Protein AF-A0A8S3DAI5-F1 (afdb_monomer_lite)

Secondary structure (DSSP, 8-state):
-HHHHHHHHHHHHHHHHHHHHHHHHHHHHHHT------HHHHHHHHHHHHHHHHHHHHHHHHHHHHHHHHHHHHHHHHHHHHHHHHHHHHHHHHT---HHHHHHHHHHHHHHHHHHHHGGG----PPP----S-------------

Sequence (146 aa):
MEHLKDHAGRQNDSQLNSLISEINVLSDRFHHVSVVEPYFLKSLDKRRVDAYHTIDQFYETQRRNFEQFIRETQDKQRKEIDHFRLKINDLIQEQNATQDYLYLLKDTIKLVEKDLNDLPYIQCNIRPLVIVENLATIKFNKISQD

Radius of gyration: 41.65 Å; chains: 1; bounding box: 85×23×120 Å

Structure (mmCIF, N/CA/C/O backbone):
data_AF-A0A8S3DAI5-F1
#
_entry.id   AF-A0A8S3DAI5-F1
#
loop_
_atom_site.group_PDB
_atom_site.id
_atom_site.type_symbol
_atom_site.label_atom_id
_atom_site.label_alt_id
_atom_site.label_comp_id
_atom_site.label_asym_id
_atom_site.label_entity_id
_atom_site.label_seq_id
_atom_site.pdbx_PDB_ins_code
_atom_site.Cartn_x
_atom_site.Cartn_y
_atom_site.Cartn_z
_atom_site.occupancy
_atom_site.B_iso_or_equiv
_atom_site.auth_seq_id
_atom_site.auth_comp_id
_atom_site.auth_asym_id
_atom_site.auth_atom_id
_atom_site.pdbx_PDB_model_num
ATOM 1 N N . MET A 1 1 ? 50.275 -13.325 -79.187 1.00 50.50 1 MET A N 1
ATOM 2 C CA . MET A 1 1 ? 49.098 -13.544 -78.313 1.00 50.50 1 MET A CA 1
ATOM 3 C C . MET A 1 1 ? 49.475 -13.829 -76.856 1.00 50.50 1 MET A C 1
ATOM 5 O O . MET A 1 1 ? 48.658 -13.531 -75.997 1.00 50.50 1 MET A O 1
ATOM 9 N N . GLU A 1 2 ? 50.678 -14.335 -76.546 1.00 51.88 2 GLU A N 1
ATOM 10 C CA . GLU A 1 2 ? 51.121 -14.580 -75.155 1.00 51.88 2 GLU A CA 1
ATOM 11 C C . GLU A 1 2 ? 51.248 -13.311 -74.298 1.00 51.88 2 GLU A C 1
ATOM 13 O O . GLU A 1 2 ? 50.755 -13.292 -73.177 1.00 51.88 2 GLU A O 1
ATOM 18 N N . HIS A 1 3 ? 51.764 -12.203 -74.840 1.00 50.47 3 HIS A N 1
ATOM 19 C CA . HIS A 1 3 ? 51.894 -10.952 -74.075 1.00 50.47 3 HIS A CA 1
ATOM 20 C C . HIS A 1 3 ? 50.554 -10.328 -73.639 1.00 50.47 3 HIS A C 1
ATOM 22 O O . HIS A 1 3 ? 50.485 -9.702 -72.588 1.00 50.47 3 HIS A O 1
ATOM 28 N N . LEU A 1 4 ? 49.470 -10.520 -74.403 1.00 49.16 4 LEU A N 1
ATOM 29 C CA . LEU A 1 4 ? 48.128 -10.046 -74.023 1.00 49.16 4 LEU A CA 1
ATOM 30 C C . LEU A 1 4 ? 47.510 -10.902 -72.909 1.00 49.16 4 LEU A C 1
ATOM 32 O O . LEU A 1 4 ? 46.786 -10.374 -72.071 1.00 49.16 4 LEU A O 1
ATOM 36 N N . LYS A 1 5 ? 47.828 -12.204 -72.873 1.00 53.34 5 LYS A N 1
ATOM 37 C CA . LYS A 1 5 ? 47.438 -13.107 -71.781 1.00 53.34 5 LYS A CA 1
ATOM 38 C C . LYS A 1 5 ? 48.168 -12.766 -70.483 1.00 53.34 5 LYS A C 1
ATOM 40 O O . LYS A 1 5 ? 47.527 -12.725 -69.441 1.00 53.34 5 LYS A O 1
ATOM 45 N N . ASP A 1 6 ? 49.458 -12.446 -70.565 1.00 56.62 6 ASP A N 1
ATOM 46 C CA . ASP A 1 6 ? 50.250 -11.990 -69.416 1.00 56.62 6 ASP A CA 1
ATOM 47 C C . ASP A 1 6 ? 49.783 -10.628 -68.886 1.00 56.62 6 ASP A C 1
ATOM 49 O O . ASP A 1 6 ? 49.718 -10.423 -67.676 1.00 56.62 6 ASP A O 1
ATOM 53 N N . HIS A 1 7 ? 49.414 -9.697 -69.772 1.00 58.78 7 HIS A N 1
ATOM 54 C CA . HIS A 1 7 ? 48.844 -8.412 -69.363 1.00 58.78 7 HIS A CA 1
ATOM 55 C C . HIS A 1 7 ? 47.460 -8.564 -68.719 1.00 58.78 7 HIS A C 1
ATOM 57 O O . HIS A 1 7 ? 47.217 -7.953 -67.681 1.00 58.78 7 HIS A O 1
ATOM 63 N N . ALA A 1 8 ? 46.586 -9.409 -69.276 1.00 56.94 8 ALA A N 1
ATOM 64 C CA . ALA A 1 8 ? 45.272 -9.691 -68.699 1.00 56.94 8 ALA A CA 1
ATOM 65 C C . ALA A 1 8 ? 45.369 -10.443 -67.357 1.00 56.94 8 ALA A C 1
ATOM 67 O O . ALA A 1 8 ? 44.628 -10.130 -66.429 1.00 56.94 8 ALA A O 1
ATOM 68 N N . GLY A 1 9 ? 46.311 -11.384 -67.224 1.00 65.38 9 GLY A N 1
ATOM 69 C CA . GLY A 1 9 ? 46.588 -12.090 -65.968 1.00 65.38 9 GLY A CA 1
ATOM 70 C C . GLY A 1 9 ? 47.077 -11.144 -64.872 1.00 65.38 9 GLY A C 1
ATOM 71 O O . GLY A 1 9 ? 46.486 -11.089 -63.801 1.00 65.38 9 GLY A O 1
ATOM 72 N N . ARG A 1 10 ? 48.064 -10.291 -65.179 1.00 63.75 10 ARG A N 1
ATOM 73 C CA . ARG A 1 10 ? 48.582 -9.283 -64.235 1.00 63.75 10 ARG A CA 1
ATOM 74 C C . ARG A 1 10 ? 47.544 -8.230 -63.842 1.00 63.75 10 ARG A C 1
ATOM 76 O O . ARG A 1 10 ? 47.596 -7.711 -62.730 1.00 63.75 10 ARG A O 1
ATOM 83 N N . GLN A 1 11 ? 46.624 -7.895 -64.746 1.00 64.00 11 GLN A N 1
ATOM 84 C CA . GLN A 1 11 ? 45.528 -6.968 -64.467 1.00 64.00 11 GLN A CA 1
ATOM 85 C C . GLN A 1 11 ? 44.451 -7.606 -63.577 1.00 64.00 11 GLN A C 1
ATOM 87 O O . GLN A 1 11 ? 43.932 -6.946 -62.683 1.00 64.00 11 GLN A O 1
ATOM 92 N N . ASN A 1 12 ? 44.159 -8.894 -63.763 1.00 66.25 12 ASN A N 1
ATOM 93 C CA . ASN A 1 12 ? 43.270 -9.630 -62.866 1.00 66.25 12 ASN A CA 1
ATOM 94 C C . ASN A 1 12 ? 43.891 -9.798 -61.472 1.00 66.25 12 ASN A C 1
ATOM 96 O O . ASN A 1 12 ? 43.209 -9.590 -60.471 1.00 66.25 12 ASN A O 1
ATOM 100 N N . ASP A 1 13 ? 45.188 -10.102 -61.398 1.00 74.69 13 ASP A N 1
ATOM 101 C CA . ASP A 1 13 ? 45.910 -10.248 -60.131 1.00 74.69 13 ASP A CA 1
ATOM 102 C C . ASP A 1 13 ? 45.961 -8.926 -59.350 1.00 74.69 13 ASP A C 1
ATOM 104 O O . ASP A 1 13 ? 45.797 -8.909 -58.129 1.00 74.69 13 ASP A O 1
ATOM 108 N N . SER A 1 14 ? 46.140 -7.791 -60.034 1.00 77.19 14 SER A N 1
ATOM 109 C CA . SER A 1 14 ? 46.122 -6.477 -59.380 1.00 77.19 14 SER A CA 1
ATOM 110 C C . SER A 1 14 ? 44.729 -6.096 -58.866 1.00 77.19 14 SER A C 1
ATOM 112 O O . SER A 1 14 ? 44.620 -5.545 -57.770 1.00 77.19 14 SER A O 1
ATOM 114 N N . GLN A 1 15 ? 43.663 -6.450 -59.590 1.00 80.50 15 GLN A N 1
ATOM 115 C CA . GLN A 1 15 ? 42.282 -6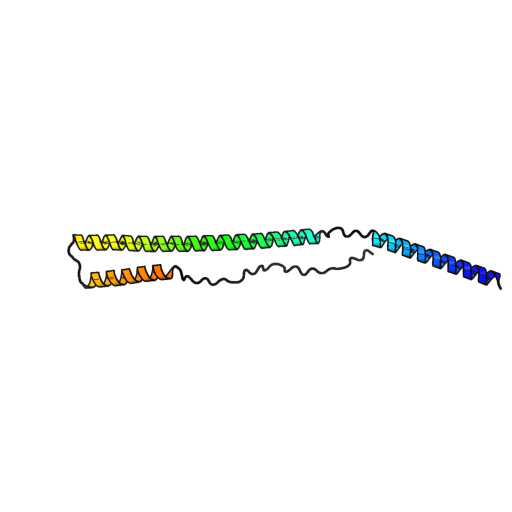.266 -59.129 1.00 80.50 15 GLN A CA 1
ATOM 116 C C . GLN A 1 15 ? 41.950 -7.150 -57.920 1.00 80.50 15 GLN A C 1
ATOM 118 O O . GLN A 1 15 ? 41.373 -6.665 -56.948 1.00 80.50 15 GLN A O 1
ATOM 123 N N . LEU A 1 16 ? 42.363 -8.420 -57.938 1.00 80.50 16 LEU A N 1
ATOM 124 C CA . LEU A 1 16 ? 42.208 -9.344 -56.810 1.00 80.50 16 LEU A CA 1
ATOM 125 C C . LEU A 1 16 ? 42.927 -8.838 -55.555 1.00 80.50 16 LEU A C 1
ATOM 127 O O . LEU A 1 16 ? 42.345 -8.833 -54.471 1.00 80.50 16 LEU A O 1
ATOM 131 N N . ASN A 1 17 ? 44.156 -8.344 -55.702 1.00 82.81 17 ASN A N 1
ATOM 132 C CA . ASN A 1 17 ? 44.914 -7.775 -54.589 1.00 82.81 17 ASN A CA 1
ATOM 133 C C . ASN A 1 17 ? 44.262 -6.503 -54.021 1.00 82.81 17 ASN A C 1
ATOM 135 O O . ASN A 1 17 ? 44.255 -6.318 -52.804 1.00 82.81 17 ASN A O 1
ATOM 139 N N . SER A 1 18 ? 43.664 -5.660 -54.873 1.00 85.75 18 SER A N 1
ATOM 140 C CA . SER A 1 18 ? 42.887 -4.493 -54.426 1.00 85.75 18 SER A CA 1
ATOM 141 C C . SER A 1 18 ? 41.679 -4.912 -53.587 1.00 85.75 18 SER A C 1
ATOM 143 O O . SER A 1 18 ? 41.482 -4.393 -52.492 1.00 85.75 18 SER A O 1
ATOM 145 N N . LEU A 1 19 ? 40.919 -5.911 -54.047 1.00 86.88 19 LEU A N 1
ATOM 146 C CA . LEU A 1 19 ? 39.751 -6.423 -53.324 1.00 86.88 19 LEU A CA 1
ATOM 147 C C . LEU A 1 19 ? 40.129 -7.056 -51.978 1.00 86.88 19 LEU A C 1
ATOM 149 O O . LEU A 1 19 ? 39.443 -6.841 -50.982 1.00 86.88 19 LEU A O 1
ATOM 153 N N . ILE A 1 20 ? 41.238 -7.797 -51.917 1.00 87.94 20 ILE A N 1
ATOM 154 C CA . ILE A 1 20 ? 41.762 -8.344 -50.656 1.00 87.94 20 ILE A CA 1
ATOM 155 C C . ILE A 1 20 ? 42.140 -7.208 -49.703 1.00 87.94 20 ILE A C 1
ATOM 157 O O . ILE A 1 20 ? 41.826 -7.269 -48.515 1.00 87.94 20 ILE A O 1
ATOM 161 N N . SER A 1 21 ? 42.770 -6.148 -50.215 1.00 87.94 21 SER A N 1
ATOM 162 C CA . SER A 1 21 ? 43.099 -4.980 -49.402 1.00 87.94 21 SER A CA 1
ATOM 163 C C . SER A 1 21 ? 41.846 -4.281 -48.868 1.00 87.94 21 SER A C 1
ATOM 165 O O . SER A 1 21 ? 41.829 -3.893 -47.702 1.00 87.94 21 SER A O 1
ATOM 167 N N . GLU A 1 22 ? 40.794 -4.140 -49.675 1.00 91.50 22 GLU A N 1
ATOM 168 C CA . GLU A 1 22 ? 39.509 -3.574 -49.244 1.00 91.50 22 GLU A CA 1
ATOM 169 C C . GLU A 1 22 ? 38.837 -4.437 -48.168 1.00 91.50 22 GLU A C 1
ATOM 171 O O . GLU A 1 22 ? 38.371 -3.912 -47.155 1.00 91.50 22 GLU A O 1
ATOM 176 N N . ILE A 1 23 ? 38.844 -5.764 -48.335 1.00 89.38 23 ILE A N 1
ATOM 177 C CA . ILE A 1 23 ? 38.322 -6.712 -47.340 1.00 89.38 23 ILE A CA 1
ATOM 178 C C . ILE A 1 23 ? 39.103 -6.609 -46.029 1.00 89.38 23 ILE A C 1
ATOM 180 O O . ILE A 1 23 ? 38.488 -6.580 -44.964 1.00 89.38 23 ILE A O 1
ATOM 184 N N . ASN A 1 24 ? 40.431 -6.508 -46.085 1.00 87.88 24 ASN A N 1
ATOM 185 C CA . ASN A 1 24 ? 41.262 -6.370 -44.890 1.00 87.88 24 ASN A CA 1
ATOM 186 C C . ASN A 1 24 ? 40.966 -5.060 -44.154 1.00 87.88 24 ASN A C 1
ATOM 188 O O . ASN A 1 24 ? 40.771 -5.079 -42.944 1.00 87.88 24 ASN A O 1
ATOM 192 N N . VAL A 1 25 ? 40.803 -3.947 -44.877 1.00 90.25 25 VAL A N 1
ATOM 193 C CA . VAL A 1 25 ? 40.397 -2.662 -44.280 1.00 90.25 25 VAL A CA 1
ATOM 194 C C . VAL A 1 25 ? 39.010 -2.755 -43.636 1.00 90.25 25 VAL A C 1
ATOM 196 O O . VAL A 1 25 ? 38.793 -2.214 -42.552 1.00 90.25 25 VAL A O 1
ATOM 199 N N . LEU A 1 26 ? 38.052 -3.438 -44.269 1.00 86.88 26 LEU A N 1
ATOM 200 C CA . LEU A 1 26 ? 36.723 -3.656 -43.688 1.00 86.88 26 LEU A CA 1
ATOM 201 C C . LEU A 1 26 ? 36.774 -4.568 -42.458 1.00 86.88 26 LEU A C 1
ATOM 203 O O . LEU A 1 26 ? 36.082 -4.292 -41.477 1.00 86.88 26 LEU A O 1
ATOM 207 N N . SER A 1 27 ? 37.599 -5.614 -42.493 1.00 82.75 27 SER A N 1
ATOM 208 C CA . SER A 1 27 ? 37.833 -6.518 -41.368 1.00 82.75 27 SER A CA 1
ATOM 209 C C . SER A 1 27 ? 38.438 -5.760 -40.194 1.00 82.75 27 SER A C 1
ATOM 211 O O . SER A 1 27 ? 37.889 -5.809 -39.094 1.00 82.75 27 SER A O 1
ATOM 213 N N . ASP A 1 28 ? 39.484 -4.971 -40.433 1.00 83.81 28 ASP A N 1
ATOM 214 C CA . ASP A 1 28 ? 40.102 -4.132 -39.413 1.00 83.81 28 ASP A CA 1
ATOM 215 C C . ASP A 1 28 ? 39.075 -3.154 -38.843 1.00 83.81 28 ASP A C 1
ATOM 217 O O . ASP A 1 28 ? 38.883 -3.103 -37.631 1.00 83.81 28 ASP A O 1
ATOM 221 N N . ARG A 1 29 ? 38.311 -2.447 -39.684 1.00 81.31 29 ARG A N 1
ATOM 222 C CA . ARG A 1 29 ? 37.236 -1.559 -39.212 1.00 81.31 29 ARG A CA 1
ATOM 223 C C . ARG A 1 29 ? 36.206 -2.292 -38.358 1.00 81.31 29 ARG A C 1
ATOM 225 O O . ARG A 1 29 ? 35.812 -1.748 -37.334 1.00 81.31 29 ARG A O 1
ATOM 232 N N . PHE A 1 30 ? 35.799 -3.502 -38.743 1.00 79.19 30 PHE A N 1
ATOM 233 C CA . PHE A 1 30 ? 34.874 -4.337 -37.973 1.00 79.19 30 PHE A CA 1
ATOM 234 C C . PHE A 1 30 ? 35.447 -4.712 -36.602 1.00 79.19 30 PHE A C 1
ATOM 236 O O . PHE A 1 30 ? 34.742 -4.614 -35.602 1.00 79.19 30 PHE A O 1
ATOM 243 N N . HIS A 1 31 ? 36.735 -5.058 -36.535 1.00 75.38 31 HIS A N 1
ATOM 244 C CA . HIS A 1 31 ? 37.421 -5.394 -35.282 1.00 75.38 31 HIS A CA 1
ATOM 245 C C . HIS A 1 31 ? 37.571 -4.176 -34.356 1.00 75.38 31 HIS A C 1
ATOM 247 O O . HIS A 1 31 ? 37.646 -4.330 -33.139 1.00 75.38 31 HIS A O 1
ATOM 253 N N . HIS A 1 32 ? 37.558 -2.965 -34.921 1.00 70.81 32 HIS A N 1
ATOM 254 C CA . HIS A 1 32 ? 37.580 -1.701 -34.184 1.00 70.81 32 HIS A CA 1
ATOM 255 C C . HIS A 1 32 ? 36.182 -1.105 -33.937 1.00 70.81 32 HIS A C 1
ATOM 257 O O . HIS A 1 32 ? 36.089 -0.032 -33.332 1.00 70.81 32 HIS A O 1
ATOM 263 N N . VAL A 1 33 ? 35.087 -1.770 -34.348 1.00 71.62 33 VAL A N 1
ATOM 264 C CA . VAL A 1 33 ? 33.733 -1.403 -33.897 1.00 71.62 33 VAL A CA 1
ATOM 265 C C . VAL A 1 33 ? 33.653 -1.729 -32.410 1.00 71.62 33 VAL A C 1
ATOM 267 O O . VAL A 1 33 ? 33.331 -2.839 -31.995 1.00 71.62 33 VAL A O 1
ATOM 270 N N . SER A 1 34 ? 34.011 -0.746 -31.591 1.00 57.09 34 SER A N 1
ATOM 271 C CA . SER A 1 34 ? 33.941 -0.858 -30.145 1.00 57.09 34 SER A CA 1
ATOM 272 C C . SER A 1 34 ? 32.495 -1.107 -29.720 1.00 57.09 34 SER A C 1
ATOM 274 O O . SER A 1 34 ? 31.584 -0.367 -30.097 1.00 57.09 34 SER A O 1
ATOM 276 N N . VAL A 1 35 ? 32.294 -2.125 -28.880 1.00 62.97 35 VAL A N 1
ATOM 277 C CA . VAL A 1 35 ? 31.057 -2.335 -28.117 1.00 62.97 35 VAL A CA 1
ATOM 278 C C . VAL A 1 35 ? 31.025 -1.315 -26.973 1.00 62.97 35 VAL A C 1
ATOM 280 O O . VAL A 1 35 ? 31.033 -1.667 -25.796 1.00 62.97 35 VAL A O 1
ATOM 283 N N . VAL A 1 36 ? 31.070 -0.020 -27.301 1.00 66.56 36 VAL A N 1
ATOM 284 C CA . VAL A 1 36 ? 30.798 1.023 -26.311 1.00 66.56 36 VAL A CA 1
ATOM 285 C C . VAL A 1 36 ? 29.369 0.803 -25.854 1.00 66.56 36 VAL A C 1
ATOM 287 O O . VAL A 1 36 ? 28.467 0.730 -26.690 1.00 66.56 36 VAL A O 1
ATOM 290 N N . GLU A 1 37 ? 29.171 0.681 -24.540 1.00 68.12 37 GLU A N 1
ATOM 291 C CA . GLU A 1 37 ? 27.847 0.527 -23.951 1.00 68.12 37 GLU A CA 1
ATOM 292 C C . GLU A 1 37 ? 26.914 1.606 -24.524 1.00 68.12 37 GLU A C 1
ATOM 294 O O . GLU A 1 37 ? 27.147 2.805 -24.310 1.00 68.12 37 GLU A O 1
ATOM 299 N N . PRO A 1 38 ? 25.878 1.217 -25.286 1.00 73.56 38 PRO A N 1
ATOM 300 C CA . PRO A 1 38 ? 25.011 2.195 -25.907 1.00 73.56 38 PRO A CA 1
ATOM 301 C C . PRO A 1 38 ? 24.347 3.082 -24.856 1.00 73.56 38 PRO A C 1
ATOM 303 O O . PRO A 1 38 ? 23.835 2.600 -23.847 1.00 73.56 38 PRO A O 1
ATOM 306 N N . TYR A 1 39 ? 24.267 4.386 -25.121 1.00 75.38 39 TYR A N 1
ATOM 307 C CA . TYR A 1 39 ? 23.646 5.356 -24.209 1.00 75.38 39 TYR A CA 1
ATOM 308 C C . TYR A 1 39 ? 22.199 4.991 -23.809 1.00 75.38 39 TYR A C 1
ATOM 310 O O . TYR A 1 39 ? 21.732 5.345 -22.721 1.00 75.38 39 TYR A O 1
ATOM 318 N N . PHE A 1 40 ? 21.487 4.232 -24.654 1.00 78.81 40 PHE A N 1
ATOM 319 C CA . PHE A 1 40 ? 20.143 3.754 -24.331 1.00 78.81 40 PHE A CA 1
ATOM 320 C C . PHE A 1 40 ? 20.126 2.784 -23.136 1.00 78.81 40 PHE A C 1
ATOM 322 O O . PHE A 1 40 ? 19.127 2.765 -22.424 1.00 78.81 40 PHE A O 1
ATOM 329 N N . LEU A 1 41 ? 21.202 2.028 -22.871 1.00 82.06 41 LEU A N 1
ATOM 330 C CA . LEU A 1 41 ? 21.280 1.125 -21.715 1.00 82.06 41 LEU A CA 1
ATOM 331 C C . LEU A 1 41 ? 21.309 1.902 -20.399 1.00 82.06 41 LEU A C 1
ATOM 333 O O . LEU A 1 41 ? 20.564 1.565 -19.486 1.00 82.06 41 LEU A O 1
ATOM 337 N N . LYS A 1 42 ? 22.046 3.017 -20.337 1.00 83.25 42 LYS A N 1
ATOM 338 C CA . LYS A 1 42 ? 22.021 3.931 -19.178 1.00 83.25 42 LYS A CA 1
ATOM 339 C C . LYS A 1 42 ? 20.637 4.535 -18.956 1.00 83.25 42 LYS A C 1
ATOM 341 O O . LYS A 1 42 ? 20.169 4.654 -17.828 1.00 83.25 42 LYS A O 1
ATOM 346 N N . SER A 1 43 ? 19.963 4.902 -20.045 1.00 80.81 43 SER A N 1
ATOM 347 C CA . SER A 1 43 ? 18.593 5.425 -19.983 1.00 80.81 43 SER A CA 1
ATOM 348 C C . SER A 1 43 ? 17.592 4.360 -19.517 1.00 80.81 43 SER A C 1
ATOM 350 O O . SER A 1 43 ? 16.673 4.667 -18.759 1.00 80.81 43 SER A O 1
ATOM 352 N N . LEU A 1 44 ? 17.773 3.109 -19.949 1.00 83.38 44 LEU A N 1
ATOM 353 C CA . LEU A 1 44 ? 16.960 1.970 -19.531 1.00 83.38 44 LEU A CA 1
ATOM 354 C C . LEU A 1 44 ? 17.187 1.639 -18.052 1.00 83.38 44 LEU A C 1
ATOM 356 O O . LEU A 1 44 ? 16.222 1.420 -17.324 1.00 83.38 44 LEU A O 1
ATOM 360 N N . ASP A 1 45 ? 18.441 1.661 -17.605 1.00 85.25 45 ASP A N 1
ATOM 361 C CA . ASP A 1 45 ? 18.802 1.421 -16.212 1.00 85.25 45 ASP A CA 1
ATOM 362 C C . ASP A 1 45 ? 18.212 2.480 -15.279 1.00 85.25 45 ASP A C 1
ATOM 364 O O . ASP A 1 45 ? 17.574 2.148 -14.281 1.00 85.25 45 ASP A O 1
ATOM 368 N N . LYS A 1 46 ? 18.306 3.758 -15.663 1.00 86.19 46 LYS A N 1
ATOM 369 C CA . LYS A 1 46 ? 17.654 4.842 -14.926 1.00 86.19 46 LYS A CA 1
ATOM 370 C C . LYS A 1 46 ? 16.147 4.609 -14.795 1.00 86.19 46 LYS A C 1
ATOM 372 O O . LYS A 1 46 ? 15.616 4.667 -13.693 1.00 86.19 46 LYS A O 1
ATOM 377 N N . ARG A 1 47 ? 15.462 4.271 -15.895 1.00 83.56 47 ARG A N 1
ATOM 378 C CA . ARG A 1 47 ? 14.017 3.972 -15.866 1.00 83.56 47 ARG A CA 1
ATOM 379 C C . ARG A 1 47 ? 13.680 2.785 -14.967 1.00 83.56 47 ARG A C 1
ATOM 381 O O . ARG A 1 47 ? 12.660 2.816 -14.289 1.00 83.56 47 ARG A O 1
ATOM 388 N N . ARG A 1 48 ? 14.524 1.749 -14.956 1.00 86.06 48 ARG A N 1
ATOM 389 C CA . ARG A 1 48 ? 14.383 0.602 -14.050 1.00 86.06 48 ARG A CA 1
ATOM 390 C C . ARG A 1 48 ? 14.446 1.057 -12.591 1.00 86.06 48 ARG A C 1
ATOM 392 O O . ARG A 1 48 ? 13.566 0.700 -11.815 1.00 86.06 48 ARG A O 1
ATOM 399 N N . VAL A 1 49 ? 15.459 1.846 -12.233 1.00 91.12 49 VAL A N 1
ATOM 400 C CA . VAL A 1 49 ? 15.631 2.378 -10.871 1.00 91.12 49 VAL A CA 1
ATOM 401 C C . VAL A 1 49 ? 14.448 3.265 -10.469 1.00 91.12 49 VAL A C 1
ATOM 403 O O . VAL A 1 49 ? 13.876 3.060 -9.401 1.00 91.12 49 VAL A O 1
ATOM 406 N N . ASP A 1 50 ? 14.029 4.186 -11.338 1.00 85.81 50 ASP A N 1
ATOM 407 C CA . ASP A 1 50 ? 12.904 5.097 -11.086 1.00 85.81 50 ASP A CA 1
ATOM 408 C C . ASP A 1 50 ? 11.579 4.333 -10.870 1.00 85.81 50 ASP A C 1
ATOM 410 O O . ASP A 1 50 ? 10.771 4.686 -10.003 1.00 85.81 50 ASP A O 1
ATOM 414 N N . ALA A 1 51 ? 11.360 3.249 -11.622 1.00 84.19 51 ALA A N 1
ATOM 415 C CA . ALA A 1 51 ? 10.185 2.396 -11.467 1.00 84.19 51 ALA A CA 1
ATOM 416 C C . ALA A 1 51 ? 10.180 1.664 -10.117 1.00 84.19 51 ALA A C 1
ATOM 418 O O . ALA A 1 51 ? 9.163 1.684 -9.422 1.00 84.19 51 ALA A O 1
ATOM 419 N N . TYR A 1 52 ? 11.310 1.069 -9.714 1.00 88.00 52 TYR A N 1
ATOM 420 C CA . TYR A 1 52 ? 11.427 0.444 -8.391 1.00 88.00 52 TYR A CA 1
ATOM 421 C C . TYR A 1 52 ? 11.196 1.454 -7.271 1.00 88.00 52 TYR A C 1
ATOM 423 O O . TYR A 1 52 ? 10.419 1.185 -6.360 1.00 88.00 52 TYR A O 1
ATOM 431 N N . HIS A 1 53 ? 11.771 2.650 -7.390 1.00 89.44 53 HIS A N 1
ATOM 432 C CA . HIS A 1 53 ? 11.565 3.701 -6.403 1.00 89.44 53 HIS A CA 1
ATOM 433 C C . HIS A 1 53 ? 10.087 4.086 -6.257 1.00 89.44 53 HIS A C 1
ATOM 435 O O . HIS A 1 53 ? 9.591 4.257 -5.146 1.00 89.44 53 HIS A O 1
ATOM 441 N N . THR A 1 54 ? 9.364 4.179 -7.374 1.00 86.56 54 THR A N 1
ATOM 442 C CA . THR A 1 54 ? 7.925 4.480 -7.376 1.00 86.56 54 THR A CA 1
ATOM 443 C C . THR A 1 54 ? 7.114 3.369 -6.701 1.00 86.56 54 THR A C 1
ATOM 445 O O . THR A 1 54 ? 6.186 3.655 -5.942 1.00 86.56 54 THR A O 1
ATOM 448 N N . ILE A 1 55 ? 7.468 2.104 -6.946 1.00 87.19 55 ILE A N 1
ATOM 449 C CA . ILE A 1 55 ? 6.833 0.943 -6.303 1.00 87.19 55 ILE A CA 1
ATOM 450 C C . ILE A 1 55 ? 7.060 0.982 -4.788 1.00 87.19 55 ILE A C 1
ATOM 452 O O . ILE A 1 55 ? 6.102 0.829 -4.028 1.00 87.19 55 ILE A O 1
ATOM 456 N N . ASP A 1 56 ? 8.293 1.244 -4.353 1.00 90.75 56 ASP A N 1
ATOM 457 C CA . ASP A 1 56 ? 8.648 1.318 -2.934 1.00 90.75 56 ASP A CA 1
ATOM 458 C C . ASP A 1 56 ? 7.911 2.462 -2.229 1.00 90.75 56 ASP A C 1
ATOM 460 O O . ASP A 1 56 ? 7.336 2.274 -1.156 1.00 90.75 56 ASP A O 1
ATOM 464 N N . GLN A 1 57 ? 7.860 3.645 -2.851 1.00 89.25 57 GLN A N 1
ATOM 465 C CA . GLN A 1 57 ? 7.102 4.782 -2.328 1.00 89.25 57 GLN A CA 1
ATOM 466 C C . GLN A 1 57 ? 5.616 4.450 -2.178 1.00 89.25 57 GLN A C 1
ATOM 468 O O . GLN A 1 57 ? 5.030 4.716 -1.129 1.00 89.25 57 GLN A O 1
ATOM 473 N N . PHE A 1 58 ? 5.009 3.847 -3.204 1.00 87.38 58 PHE A N 1
ATOM 474 C CA . PHE A 1 58 ? 3.608 3.444 -3.153 1.00 87.38 58 PHE A CA 1
ATOM 475 C C . PHE A 1 58 ? 3.356 2.460 -2.007 1.00 87.38 58 PHE A C 1
ATOM 477 O O . PHE A 1 58 ? 2.423 2.659 -1.227 1.00 87.38 58 PHE A O 1
ATOM 484 N N . TYR A 1 59 ? 4.199 1.433 -1.876 1.00 87.88 59 TYR A N 1
ATOM 485 C CA . TYR A 1 59 ? 4.103 0.449 -0.801 1.00 87.88 59 TYR A CA 1
ATOM 486 C C . TYR A 1 59 ? 4.165 1.109 0.582 1.00 87.88 59 TYR A C 1
ATOM 488 O O . TYR A 1 59 ? 3.268 0.907 1.405 1.00 87.88 59 TYR A O 1
ATOM 496 N N . GLU A 1 60 ? 5.173 1.949 0.823 1.00 93.62 60 GLU A N 1
ATOM 497 C CA . GLU A 1 60 ? 5.349 2.630 2.106 1.00 93.62 60 GLU A CA 1
ATOM 498 C C . GLU A 1 60 ? 4.181 3.570 2.428 1.00 93.62 60 GLU A C 1
ATOM 500 O O . GLU A 1 60 ? 3.723 3.627 3.572 1.00 93.62 60 GLU A O 1
ATOM 505 N N . THR A 1 61 ? 3.636 4.267 1.429 1.00 89.50 61 THR A N 1
ATOM 506 C CA . THR A 1 61 ? 2.431 5.084 1.607 1.00 89.50 61 THR A CA 1
ATOM 507 C C . THR A 1 61 ? 1.231 4.233 2.017 1.00 89.50 61 THR A C 1
ATOM 509 O O . THR A 1 61 ? 0.568 4.564 3.000 1.00 89.50 61 THR A O 1
ATOM 512 N N . GLN A 1 62 ? 0.951 3.126 1.320 1.00 87.06 62 GLN A N 1
ATOM 513 C CA . GLN A 1 62 ? -0.193 2.274 1.665 1.00 87.06 62 GLN A CA 1
ATOM 514 C C . GLN A 1 62 ? -0.039 1.636 3.045 1.00 87.06 62 GLN A C 1
ATOM 516 O O . GLN A 1 62 ? -1.001 1.581 3.811 1.00 87.06 62 GLN A O 1
ATOM 521 N N . ARG A 1 63 ? 1.179 1.222 3.401 1.00 90.56 63 ARG A N 1
ATOM 522 C CA . ARG A 1 63 ? 1.484 0.704 4.732 1.00 90.56 63 ARG A CA 1
ATOM 523 C C . ARG A 1 63 ? 1.178 1.735 5.820 1.00 90.56 63 ARG A C 1
ATOM 525 O O . ARG A 1 63 ? 0.478 1.415 6.777 1.00 90.56 63 ARG A O 1
ATOM 532 N N . ARG A 1 64 ? 1.651 2.977 5.670 1.00 93.31 64 ARG A N 1
ATOM 533 C CA . ARG A 1 64 ? 1.381 4.051 6.645 1.00 93.31 64 ARG A CA 1
ATOM 534 C C . ARG A 1 64 ? -0.106 4.365 6.758 1.00 93.31 64 ARG A C 1
ATOM 536 O O . ARG A 1 64 ? -0.590 4.544 7.873 1.00 93.31 64 ARG A O 1
ATOM 543 N N . ASN A 1 65 ? -0.821 4.393 5.633 1.00 89.00 65 ASN A N 1
ATOM 544 C CA . ASN A 1 65 ? -2.269 4.605 5.616 1.00 89.00 65 ASN A CA 1
ATOM 545 C C . ASN A 1 65 ? -2.999 3.501 6.391 1.00 89.00 65 ASN A C 1
ATOM 547 O O . ASN A 1 65 ? -3.886 3.792 7.189 1.00 89.00 65 ASN A O 1
ATOM 551 N N . PHE A 1 66 ? -2.600 2.240 6.203 1.00 86.19 66 PHE A N 1
ATOM 552 C CA . PHE A 1 66 ? -3.162 1.119 6.951 1.00 86.19 66 PHE A CA 1
ATOM 553 C C . PHE A 1 66 ? -2.856 1.216 8.451 1.00 86.19 66 PHE A C 1
ATOM 555 O O . PHE A 1 66 ? -3.754 1.093 9.279 1.00 86.19 66 PHE A O 1
ATOM 562 N N . GLU A 1 67 ? -1.607 1.506 8.820 1.00 89.94 67 GLU A N 1
ATOM 563 C CA . GLU A 1 67 ? -1.230 1.700 10.223 1.00 89.94 67 GLU A CA 1
ATOM 564 C C . GLU A 1 67 ? -2.008 2.857 10.873 1.00 89.94 67 GLU A C 1
ATOM 566 O O . GLU A 1 67 ? -2.393 2.769 12.039 1.00 89.94 67 GLU A O 1
ATOM 571 N N . GLN A 1 68 ? -2.261 3.940 10.132 1.00 91.19 68 GLN A N 1
ATOM 572 C CA . GLN A 1 68 ? -3.094 5.050 10.591 1.00 91.19 68 GLN A CA 1
ATOM 573 C C . GLN A 1 68 ? -4.551 4.623 10.786 1.00 91.19 68 GLN A C 1
ATOM 575 O O . GLN A 1 68 ? -5.107 4.889 11.848 1.00 91.19 68 GLN A O 1
ATOM 580 N N . PHE A 1 69 ? -5.138 3.913 9.822 1.00 87.62 69 PHE A N 1
ATOM 581 C CA . PHE A 1 69 ? -6.498 3.385 9.926 1.00 87.62 69 PHE A CA 1
ATOM 582 C C . PHE A 1 69 ? -6.687 2.513 11.178 1.00 87.62 69 PHE A C 1
ATOM 584 O O . PHE A 1 69 ? -7.663 2.674 11.915 1.00 87.62 69 PHE A O 1
ATOM 591 N N . ILE A 1 70 ? -5.733 1.616 11.459 1.00 85.62 70 ILE A N 1
ATOM 592 C CA . ILE A 1 70 ? -5.766 0.772 12.661 1.00 85.62 70 ILE A CA 1
ATOM 593 C C . ILE A 1 70 ? -5.729 1.629 13.927 1.00 85.62 70 ILE A C 1
ATOM 595 O O . ILE A 1 70 ? -6.552 1.421 14.818 1.00 85.62 70 ILE A O 1
ATOM 599 N N . ARG A 1 71 ? -4.818 2.610 14.002 1.00 88.56 71 ARG A N 1
ATOM 600 C CA . ARG A 1 71 ? -4.712 3.515 15.159 1.00 88.56 71 ARG A CA 1
ATOM 601 C C . ARG A 1 71 ? -6.002 4.297 15.397 1.00 88.56 71 ARG A C 1
ATOM 603 O O . ARG A 1 71 ? -6.498 4.317 16.517 1.00 88.56 71 ARG A O 1
ATOM 610 N N . GLU A 1 72 ? -6.572 4.888 14.351 1.00 88.94 72 GLU A N 1
ATOM 611 C CA . GLU A 1 72 ? -7.830 5.641 14.442 1.00 88.94 72 GLU A CA 1
ATOM 612 C C . GLU A 1 72 ? -8.987 4.756 14.916 1.00 88.94 72 GLU A C 1
ATOM 614 O O . GLU A 1 72 ? -9.796 5.170 15.751 1.00 88.94 72 GLU A O 1
ATOM 619 N N . THR A 1 73 ? -9.037 3.513 14.435 1.00 84.56 73 THR A N 1
ATOM 620 C CA . THR A 1 73 ? -10.070 2.562 14.846 1.00 84.56 73 THR A CA 1
ATOM 621 C C . THR A 1 73 ? -9.895 2.140 16.305 1.00 84.56 73 THR A C 1
ATOM 623 O O . THR A 1 73 ? -10.865 2.149 17.062 1.00 84.56 73 THR A O 1
ATOM 626 N N . GLN A 1 74 ? -8.667 1.846 16.742 1.00 85.69 74 GLN A N 1
ATOM 627 C CA . GLN A 1 74 ? -8.363 1.541 18.145 1.00 85.69 74 GLN A CA 1
ATOM 628 C C . GLN A 1 74 ? -8.715 2.707 19.076 1.00 85.69 74 GLN A C 1
ATOM 630 O O . GLN A 1 74 ? -9.327 2.493 20.124 1.00 85.69 74 GLN A O 1
ATOM 635 N N . ASP A 1 75 ? -8.388 3.941 18.688 1.00 89.81 75 ASP A N 1
ATOM 636 C CA . ASP A 1 75 ? -8.718 5.139 19.462 1.00 89.81 75 ASP A CA 1
ATOM 637 C C . ASP A 1 75 ? -10.229 5.352 19.578 1.00 89.81 75 ASP A C 1
ATOM 639 O O . ASP A 1 75 ? -10.723 5.720 20.649 1.00 89.81 75 ASP A O 1
ATOM 643 N N . LYS A 1 76 ? -10.983 5.102 18.501 1.00 86.06 76 LYS A N 1
ATOM 644 C CA . LYS A 1 76 ? -12.448 5.156 18.527 1.00 86.06 76 LYS A CA 1
ATOM 645 C C . LYS A 1 76 ? -13.014 4.132 19.513 1.00 86.06 76 LYS A C 1
ATOM 647 O O . LYS A 1 76 ? -13.775 4.510 20.401 1.00 86.06 76 LYS A O 1
ATOM 652 N N . GLN A 1 77 ? -12.592 2.873 19.402 1.00 80.06 77 GLN A N 1
ATOM 653 C CA . GLN A 1 77 ? -13.057 1.794 20.279 1.00 80.06 77 GLN A CA 1
ATOM 654 C C . GLN A 1 77 ? -12.699 2.065 21.748 1.00 80.06 77 GLN A C 1
ATOM 656 O O . GLN A 1 77 ? -13.519 1.877 22.645 1.00 80.06 77 GLN A O 1
ATOM 661 N N . ARG A 1 78 ? -11.504 2.606 22.016 1.00 87.75 78 ARG A N 1
ATOM 662 C CA . ARG A 1 78 ? -11.095 3.008 23.368 1.00 87.75 78 ARG A CA 1
ATOM 663 C C . ARG A 1 78 ? -12.007 4.087 23.955 1.00 87.75 78 ARG A C 1
ATOM 665 O O . ARG A 1 78 ? -12.425 3.960 25.103 1.00 87.75 78 ARG A O 1
ATOM 672 N N . LYS A 1 79 ? -12.339 5.124 23.179 1.00 88.44 79 LYS A N 1
ATOM 673 C CA . LYS A 1 79 ? -13.261 6.187 23.617 1.00 88.44 79 LYS A CA 1
ATOM 674 C C . LYS A 1 79 ? -14.659 5.646 23.909 1.00 88.44 79 LYS A C 1
ATOM 676 O O . LYS A 1 79 ? -15.277 6.084 24.875 1.00 88.44 79 LYS A O 1
ATOM 681 N N . GLU A 1 80 ? -15.146 4.700 23.109 1.00 82.56 80 GLU A N 1
ATOM 682 C CA . GLU A 1 80 ? -16.432 4.038 23.356 1.00 82.56 80 GLU A CA 1
ATOM 683 C C . GLU A 1 80 ? -16.405 3.236 24.665 1.00 82.56 80 GLU A C 1
ATOM 685 O O . GLU A 1 80 ? -17.284 3.415 25.508 1.00 82.56 80 GLU A O 1
ATOM 690 N N . ILE A 1 81 ? -15.354 2.443 24.905 1.00 84.69 81 ILE A N 1
ATOM 691 C CA . ILE A 1 81 ? -15.166 1.714 26.171 1.00 84.69 81 ILE A CA 1
ATOM 692 C C . ILE A 1 81 ? -15.148 2.672 27.369 1.00 84.69 81 ILE A C 1
ATOM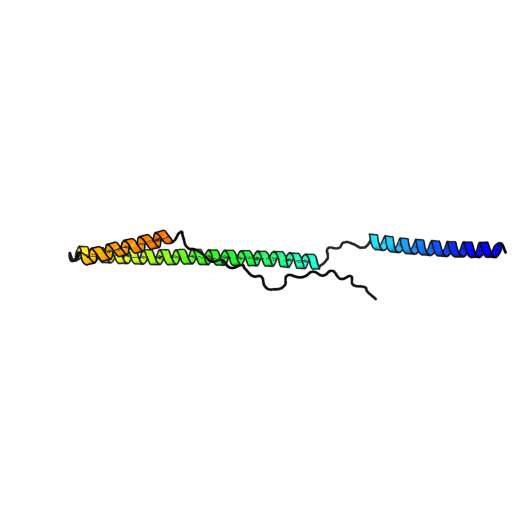 694 O O . ILE A 1 81 ? -15.822 2.420 28.372 1.00 84.69 81 ILE A O 1
ATOM 698 N N . ASP A 1 82 ? -14.398 3.771 27.283 1.00 87.31 82 ASP A N 1
ATOM 699 C CA . ASP A 1 82 ? -14.307 4.748 28.370 1.00 87.31 82 ASP A CA 1
ATOM 700 C C . ASP A 1 82 ? -15.652 5.459 28.610 1.00 87.31 82 ASP A C 1
ATOM 702 O O . ASP A 1 82 ? -16.049 5.647 29.762 1.00 87.31 82 ASP A O 1
ATOM 706 N N . HIS A 1 83 ? -16.415 5.763 27.553 1.00 85.00 83 HIS A N 1
ATOM 707 C CA . HIS A 1 83 ? -17.783 6.274 27.680 1.00 85.00 83 HIS A CA 1
ATOM 708 C C . HIS A 1 83 ? -18.703 5.287 28.417 1.00 85.00 83 HIS A C 1
ATOM 710 O O . HIS A 1 83 ? -19.465 5.694 29.297 1.00 85.00 83 HIS A O 1
ATOM 716 N N . PHE A 1 84 ? -18.618 3.988 28.115 1.00 78.00 84 PHE A N 1
ATOM 717 C CA . PHE A 1 84 ? -19.424 2.980 28.810 1.00 78.00 84 PHE A CA 1
ATOM 718 C C . PHE A 1 84 ? -19.025 2.811 30.271 1.00 78.00 84 PHE A C 1
ATOM 720 O O . PHE A 1 84 ? -19.904 2.675 31.119 1.00 78.00 84 PHE A O 1
ATOM 727 N N . ARG A 1 85 ? -17.729 2.877 30.596 1.00 82.69 85 ARG A N 1
ATOM 728 C CA . ARG A 1 85 ? -17.263 2.861 31.992 1.00 82.69 85 ARG A CA 1
ATOM 729 C C . ARG A 1 85 ? -17.862 4.002 32.808 1.00 82.69 85 ARG A C 1
ATOM 731 O O . ARG A 1 85 ? -18.294 3.766 33.932 1.00 82.69 85 ARG A O 1
ATOM 738 N N . LEU A 1 86 ? -17.921 5.208 32.238 1.00 85.00 86 LEU A N 1
ATOM 739 C CA . LEU A 1 86 ? -18.556 6.359 32.887 1.00 85.00 86 LEU A CA 1
ATOM 740 C C . LEU A 1 86 ? -20.050 6.108 3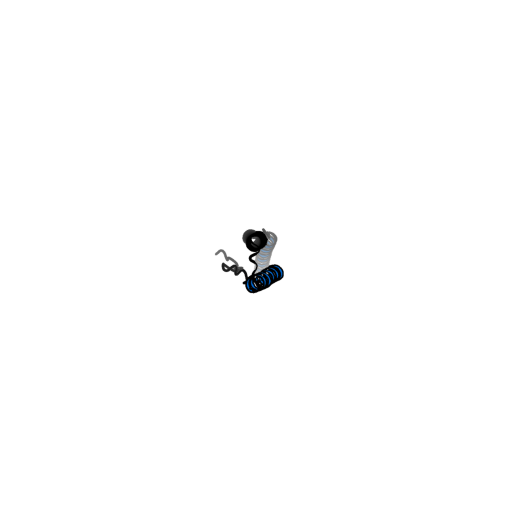3.123 1.00 85.00 86 LEU A C 1
ATOM 742 O O . LEU A 1 86 ? -20.494 6.184 34.261 1.00 85.00 86 LEU A O 1
ATOM 746 N N . LYS A 1 87 ? -20.790 5.669 32.097 1.00 78.25 87 LYS A N 1
ATOM 747 C CA . LYS A 1 87 ? -22.217 5.324 32.236 1.00 78.25 87 LYS A CA 1
ATOM 748 C C . LYS A 1 87 ? -22.488 4.255 33.296 1.00 78.25 87 LYS A C 1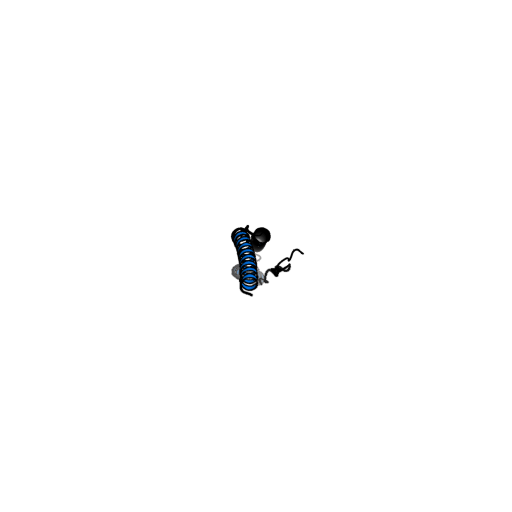
ATOM 750 O O . LYS A 1 87 ? -23.469 4.351 34.024 1.00 78.25 87 LYS A O 1
ATOM 755 N N . ILE A 1 88 ? -21.646 3.223 33.376 1.00 79.50 88 ILE A N 1
ATOM 756 C CA . ILE A 1 88 ? -21.763 2.181 34.406 1.00 79.50 88 ILE A CA 1
ATOM 757 C C . ILE A 1 88 ? -21.566 2.786 35.794 1.00 79.50 88 ILE A C 1
ATOM 759 O O . ILE A 1 88 ? -22.346 2.493 36.696 1.00 79.50 88 ILE A O 1
ATOM 763 N N . ASN A 1 89 ? -20.544 3.628 35.965 1.00 79.94 89 ASN A N 1
ATOM 764 C CA . ASN A 1 89 ? -20.290 4.294 37.238 1.00 79.94 89 ASN A CA 1
ATOM 765 C C . ASN A 1 89 ? -21.469 5.182 37.655 1.00 79.94 89 ASN A C 1
ATOM 767 O O . ASN A 1 89 ? -21.871 5.114 38.814 1.00 79.94 89 ASN A O 1
ATOM 771 N N . ASP A 1 90 ? -22.056 5.937 36.725 1.00 81.00 90 ASP A N 1
ATOM 772 C CA . ASP A 1 90 ? -23.227 6.780 36.993 1.00 81.00 90 ASP A CA 1
ATOM 773 C C . ASP A 1 90 ? -24.423 5.930 37.456 1.00 81.00 90 ASP A C 1
ATOM 775 O O . ASP A 1 90 ? -25.017 6.195 38.498 1.00 81.00 90 ASP A O 1
ATOM 779 N N . LEU A 1 91 ? -24.715 4.825 36.759 1.00 73.06 91 LEU A N 1
ATOM 780 C CA . LEU A 1 91 ? -25.795 3.902 37.134 1.00 73.06 91 LEU A CA 1
ATOM 781 C C . LEU A 1 91 ? -25.581 3.251 38.508 1.00 73.06 91 LEU A C 1
ATOM 783 O O . LEU A 1 91 ? -26.547 3.030 39.241 1.00 73.06 91 LEU A O 1
ATOM 787 N N . ILE A 1 92 ? -24.330 2.933 38.860 1.00 74.38 92 ILE A N 1
ATOM 788 C CA . ILE A 1 92 ? -23.972 2.405 40.183 1.00 74.38 92 ILE A CA 1
ATOM 789 C C . ILE A 1 92 ? -24.199 3.472 41.258 1.00 74.38 92 ILE A C 1
ATOM 791 O O . ILE A 1 92 ? -24.756 3.157 42.310 1.00 74.38 92 ILE A O 1
ATOM 795 N N . GLN A 1 93 ? -23.783 4.718 41.009 1.00 76.25 93 GLN A N 1
ATOM 796 C CA . GLN A 1 93 ? -23.946 5.814 41.966 1.00 76.25 93 GLN A CA 1
ATOM 797 C C . GLN A 1 93 ? -25.414 6.185 42.184 1.00 76.25 93 GLN A C 1
ATOM 799 O O . GLN A 1 93 ? -25.818 6.428 43.319 1.00 76.25 93 GLN A O 1
ATOM 804 N N . GLU A 1 94 ? -26.220 6.180 41.125 1.00 78.38 94 GLU A N 1
ATOM 805 C CA . GLU A 1 94 ? -27.643 6.519 41.188 1.00 78.38 94 GLU A CA 1
ATOM 806 C C . GLU A 1 94 ? -28.534 5.362 41.676 1.00 78.38 94 GLU A C 1
ATOM 808 O O . GLU A 1 94 ? -29.715 5.580 41.932 1.00 78.38 94 GLU A O 1
ATOM 813 N N . GLN A 1 95 ? -28.004 4.134 41.791 1.00 65.56 95 GLN A N 1
ATOM 814 C CA . GLN A 1 95 ? -28.763 2.897 42.066 1.00 65.56 95 GLN 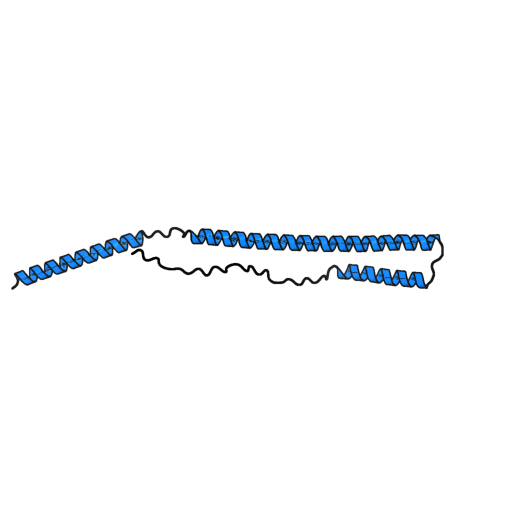A CA 1
ATOM 815 C C . GLN A 1 95 ? -29.956 2.658 41.112 1.00 65.56 95 GLN A C 1
ATOM 817 O O . GLN A 1 95 ? -30.870 1.897 41.424 1.00 65.56 95 GLN A O 1
ATOM 822 N N . ASN A 1 96 ? -29.937 3.262 39.921 1.00 65.94 96 ASN A N 1
ATOM 823 C CA . ASN A 1 96 ? -31.067 3.306 38.984 1.00 65.94 96 ASN A CA 1
ATOM 824 C C . ASN A 1 96 ? -30.928 2.335 37.797 1.00 65.94 96 ASN A C 1
ATOM 826 O O . ASN A 1 96 ? -31.471 2.568 36.715 1.00 65.94 96 ASN A O 1
ATOM 830 N N . ALA A 1 97 ? -30.203 1.228 37.963 1.00 67.50 97 ALA A N 1
ATOM 831 C CA . ALA A 1 97 ? -30.042 0.253 36.890 1.00 67.50 97 ALA A CA 1
ATOM 832 C C . ALA A 1 97 ? -31.348 -0.529 36.648 1.00 67.50 97 ALA A C 1
ATOM 834 O O . ALA A 1 97 ? -31.674 -1.468 37.375 1.00 67.50 97 ALA A O 1
ATOM 835 N N . THR A 1 98 ? -32.088 -0.171 35.597 1.00 76.38 98 THR A N 1
ATOM 836 C CA . THR A 1 98 ? -33.197 -0.993 35.098 1.00 76.38 98 THR A CA 1
ATOM 837 C C . THR A 1 98 ? -32.670 -2.177 34.287 1.00 76.38 98 THR A C 1
ATOM 839 O O . THR A 1 98 ? -31.595 -2.131 33.683 1.00 76.38 98 THR A O 1
ATOM 842 N N . GLN A 1 99 ? -33.440 -3.265 34.263 1.00 77.31 99 GLN A N 1
ATOM 843 C CA . GLN A 1 99 ? -33.051 -4.509 33.596 1.00 77.31 99 GLN A CA 1
ATOM 844 C C . GLN A 1 99 ? -32.814 -4.308 32.087 1.00 77.31 99 GLN A C 1
ATOM 846 O O . GLN A 1 99 ? -31.843 -4.832 31.544 1.00 77.31 99 GLN A O 1
ATOM 851 N N . ASP A 1 100 ? -33.622 -3.467 31.438 1.00 75.31 100 ASP A N 1
ATOM 852 C CA . ASP A 1 100 ? -33.467 -3.095 30.025 1.00 75.31 100 ASP A CA 1
ATOM 853 C C . ASP A 1 100 ? -32.146 -2.362 29.751 1.00 75.31 100 ASP A C 1
ATOM 855 O O . ASP A 1 100 ? -31.489 -2.602 28.736 1.00 75.31 100 ASP A O 1
ATOM 859 N N . TYR A 1 101 ? -31.705 -1.511 30.683 1.00 70.56 101 TYR A N 1
ATOM 860 C CA . TYR A 1 101 ? -30.437 -0.792 30.562 1.00 70.56 101 TYR A CA 1
ATOM 861 C C . TYR A 1 101 ? -29.237 -1.741 30.654 1.00 70.56 101 TYR A C 1
ATOM 863 O O . TYR A 1 101 ? -28.268 -1.597 29.908 1.00 70.56 101 TYR A O 1
ATOM 871 N N . LEU A 1 102 ? -29.316 -2.751 31.529 1.00 76.69 102 LEU A N 1
ATOM 872 C CA . LEU A 1 102 ? -28.295 -3.796 31.638 1.00 76.69 102 LEU A CA 1
ATOM 873 C C . LEU A 1 102 ? -28.218 -4.657 30.369 1.00 76.69 102 LEU A C 1
ATOM 875 O O . LEU A 1 102 ? -27.116 -5.014 29.948 1.00 76.69 102 LEU A O 1
ATOM 879 N N . TYR A 1 103 ? -29.357 -4.964 29.738 1.00 80.38 103 TYR A N 1
ATOM 880 C CA . TYR A 1 103 ? -29.382 -5.672 28.454 1.00 80.38 103 TYR A CA 1
ATOM 881 C C . TYR A 1 103 ? -28.740 -4.849 27.336 1.00 80.38 103 TYR A C 1
ATOM 883 O O . TYR A 1 103 ? -27.843 -5.354 26.661 1.00 80.38 103 TYR A O 1
ATOM 891 N N . LEU A 1 104 ? -29.109 -3.570 27.205 1.00 79.75 104 LEU A N 1
ATOM 892 C CA . LEU A 1 104 ? -28.521 -2.661 26.217 1.00 79.75 104 LEU A CA 1
ATOM 893 C C . LEU A 1 104 ? -26.995 -2.575 26.366 1.00 79.75 104 LEU A C 1
ATOM 895 O O . LEU A 1 104 ? -26.253 -2.661 25.386 1.00 79.75 104 LEU A O 1
ATOM 899 N N . LEU A 1 105 ? -26.517 -2.439 27.604 1.00 76.69 105 LEU A N 1
ATOM 900 C CA . LEU A 1 105 ? -25.094 -2.355 27.906 1.00 76.69 105 LEU A CA 1
ATOM 901 C C . LEU A 1 105 ? -24.361 -3.649 27.516 1.00 76.69 105 LEU A C 1
ATOM 903 O O . LEU A 1 105 ? -23.292 -3.605 26.911 1.00 76.69 105 LEU A O 1
ATOM 907 N N . LYS A 1 106 ? -24.959 -4.806 27.816 1.00 83.44 106 LYS A N 1
ATOM 908 C CA . LYS A 1 106 ? -24.395 -6.122 27.498 1.00 83.44 106 LYS A CA 1
ATOM 909 C C . LYS A 1 106 ? -24.324 -6.373 25.992 1.00 83.44 106 LYS A C 1
ATOM 911 O O . LYS A 1 106 ? -23.324 -6.909 25.519 1.00 83.44 106 LYS A O 1
ATOM 916 N N . ASP A 1 107 ? -25.348 -5.974 25.246 1.00 82.75 107 ASP A N 1
ATOM 917 C CA . ASP A 1 107 ? -25.358 -6.094 23.786 1.00 82.75 107 ASP A CA 1
ATOM 918 C C . ASP A 1 107 ? -24.352 -5.146 23.133 1.00 82.75 107 ASP A C 1
ATOM 920 O O . ASP A 1 107 ? -23.662 -5.525 22.189 1.00 82.75 107 ASP A O 1
ATOM 924 N N . THR A 1 108 ? -24.183 -3.949 23.692 1.00 73.38 108 THR A N 1
ATOM 925 C CA . THR A 1 108 ? -23.200 -2.988 23.187 1.00 73.38 108 THR A CA 1
ATOM 926 C C . THR A 1 108 ? -21.761 -3.436 23.464 1.00 73.38 108 THR A C 1
ATOM 928 O O . THR A 1 108 ? -20.914 -3.332 22.582 1.00 73.38 108 THR A O 1
ATOM 931 N N . ILE A 1 109 ? -21.483 -4.022 24.638 1.00 82.00 109 ILE A N 1
ATOM 932 C CA . ILE A 1 109 ? -20.176 -4.637 24.942 1.00 82.00 109 ILE A CA 1
ATOM 933 C C . ILE A 1 109 ? -19.843 -5.735 23.926 1.00 82.00 109 ILE A C 1
ATOM 935 O O . ILE A 1 109 ? -18.727 -5.766 23.415 1.00 82.00 109 ILE A O 1
ATOM 939 N N . LYS A 1 110 ? -20.809 -6.599 23.588 1.00 85.69 110 LYS A N 1
ATOM 940 C CA .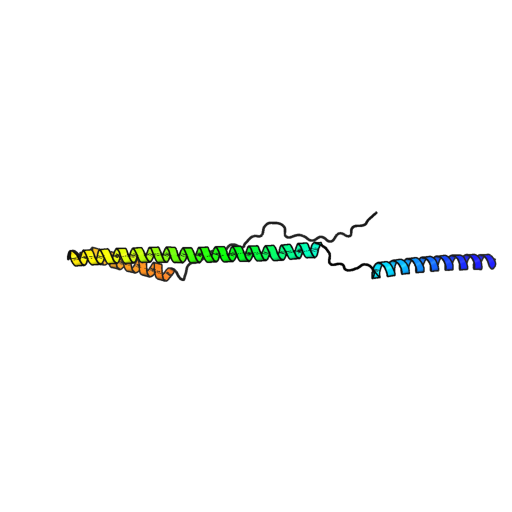 LYS A 1 110 ? -20.613 -7.636 22.562 1.00 85.69 110 LYS A CA 1
ATOM 941 C C . LYS A 1 110 ? -20.322 -7.048 21.182 1.00 85.69 110 LYS A C 1
ATOM 943 O O . LYS A 1 110 ? -19.565 -7.646 20.424 1.00 85.69 110 LYS A O 1
ATOM 948 N N . LEU A 1 111 ? -20.935 -5.912 20.842 1.00 80.81 111 LEU A N 1
ATOM 949 C CA . LEU A 1 111 ? -20.683 -5.227 19.575 1.00 80.81 111 LEU A CA 1
ATOM 950 C C . LEU A 1 111 ? -19.238 -4.710 19.513 1.00 80.81 111 LEU A C 1
ATOM 952 O O . LEU A 1 111 ? -18.537 -4.999 18.552 1.00 80.81 111 LEU A O 1
ATOM 956 N N . VAL A 1 112 ? -18.774 -4.041 20.573 1.00 78.31 112 VAL A N 1
ATOM 957 C CA . VAL A 1 112 ? -17.384 -3.566 20.702 1.00 78.31 112 VAL A CA 1
ATOM 958 C C . VAL A 1 112 ? -16.394 -4.734 20.660 1.00 78.31 112 VAL A C 1
ATOM 960 O O . VAL A 1 112 ? -15.370 -4.665 19.986 1.00 78.31 112 VAL A O 1
ATOM 963 N N . GLU A 1 113 ? -16.700 -5.833 21.351 1.00 82.56 113 GLU A N 1
ATOM 964 C CA . GLU A 1 113 ? -15.875 -7.044 21.344 1.00 82.56 113 GLU A CA 1
ATOM 965 C C . GLU A 1 113 ? -15.776 -7.653 19.940 1.00 82.56 113 GLU A C 1
ATOM 967 O O . GLU A 1 113 ? -14.690 -8.032 19.502 1.00 82.56 113 GLU A O 1
ATOM 972 N N . LYS A 1 114 ? -16.892 -7.699 19.206 1.00 83.38 114 LYS A N 1
ATOM 973 C CA . LYS A 1 114 ? -16.910 -8.147 17.814 1.00 83.38 114 LYS A CA 1
ATOM 974 C C . LYS A 1 114 ? -16.077 -7.227 16.920 1.00 83.38 114 LYS A C 1
ATOM 976 O O . LYS A 1 114 ? -15.211 -7.724 16.209 1.00 83.38 114 LYS A O 1
ATOM 981 N N . ASP A 1 115 ? -16.282 -5.915 16.999 1.00 76.25 115 ASP A N 1
ATOM 982 C CA . ASP A 1 115 ? -15.549 -4.942 16.185 1.00 76.25 115 ASP A CA 1
ATOM 983 C C . ASP A 1 115 ? -14.033 -5.028 16.424 1.00 76.25 115 ASP A C 1
ATOM 985 O O . ASP A 1 115 ? -13.253 -4.952 15.477 1.00 76.25 115 ASP A O 1
ATOM 989 N N . LEU A 1 116 ? -13.603 -5.236 17.674 1.00 78.44 116 LEU A N 1
ATOM 990 C CA . LEU A 1 116 ? -12.194 -5.451 18.021 1.00 78.44 116 LEU A CA 1
ATOM 991 C C . LEU A 1 116 ? -11.647 -6.771 17.467 1.00 78.44 116 LEU A C 1
ATOM 993 O O . LEU A 1 116 ? -10.521 -6.803 16.968 1.00 78.44 116 LEU A O 1
ATOM 997 N N . ASN A 1 117 ? -12.436 -7.843 17.543 1.00 81.12 117 ASN A N 1
ATOM 998 C CA . ASN A 1 117 ? -12.066 -9.153 17.010 1.00 81.12 117 ASN A CA 1
ATOM 999 C C . ASN A 1 117 ? -12.019 -9.179 15.478 1.00 81.12 117 ASN A C 1
ATOM 1001 O O . ASN A 1 117 ? -11.306 -10.014 14.927 1.00 81.12 117 ASN A O 1
ATOM 1005 N N . ASP A 1 118 ? -12.726 -8.271 14.803 1.00 81.44 118 ASP A N 1
ATOM 1006 C CA . ASP A 1 118 ? -12.750 -8.156 13.344 1.00 81.44 118 ASP A CA 1
ATOM 1007 C C . ASP A 1 118 ? -11.558 -7.335 12.792 1.00 81.44 118 ASP A C 1
ATOM 1009 O O . ASP A 1 118 ? -11.199 -7.485 11.621 1.00 81.44 118 ASP A O 1
ATOM 1013 N N . LEU A 1 119 ? -10.868 -6.527 13.617 1.00 74.75 119 LEU A N 1
ATOM 1014 C CA . LEU A 1 119 ? -9.701 -5.721 13.196 1.00 74.75 119 LEU A CA 1
ATOM 1015 C C . LEU A 1 119 ? -8.559 -6.518 12.541 1.00 74.75 119 LEU A C 1
ATOM 1017 O O . LEU A 1 119 ? -7.994 -6.035 11.559 1.00 74.75 119 LEU A O 1
ATOM 1021 N N . PRO A 1 120 ? -8.185 -7.721 13.012 1.00 72.12 120 PRO A N 1
ATOM 1022 C CA . PRO A 1 120 ? -7.163 -8.532 12.354 1.00 72.12 120 PRO A CA 1
ATOM 1023 C C . PRO A 1 120 ? -7.576 -9.043 10.964 1.00 72.12 120 PRO A C 1
ATOM 1025 O O . PRO A 1 120 ? -6.717 -9.500 10.213 1.00 72.12 120 PRO A O 1
ATOM 1028 N N . TYR A 1 121 ? -8.866 -8.980 10.614 1.00 77.88 121 TYR A N 1
ATOM 1029 C CA . TYR A 1 121 ? -9.439 -9.588 9.409 1.00 77.88 121 TYR A CA 1
ATOM 1030 C C . TYR A 1 121 ? -9.865 -8.563 8.347 1.00 77.88 121 TYR A C 1
ATOM 1032 O O . TYR A 1 121 ? -10.657 -8.878 7.457 1.00 77.88 121 TYR A O 1
ATOM 1040 N N . ILE A 1 122 ? -9.337 -7.336 8.403 1.00 74.31 122 ILE A N 1
ATOM 1041 C CA . ILE A 1 122 ? -9.630 -6.300 7.405 1.00 74.31 122 ILE A CA 1
ATOM 1042 C C . ILE A 1 122 ? -9.142 -6.752 6.024 1.00 74.31 122 ILE A C 1
ATOM 1044 O O . ILE A 1 122 ? -7.945 -6.902 5.774 1.00 74.31 122 ILE A O 1
ATOM 1048 N N . GLN A 1 123 ? -10.084 -6.927 5.100 1.00 69.75 123 GLN A N 1
ATOM 1049 C CA . GLN A 1 123 ? -9.787 -7.280 3.720 1.00 69.75 123 GLN A CA 1
ATOM 1050 C C . GLN A 1 123 ? -9.486 -6.021 2.899 1.00 69.75 123 GLN A C 1
ATOM 1052 O O . GLN A 1 123 ? -10.302 -5.103 2.822 1.00 69.75 123 GLN A O 1
ATOM 1057 N N . CYS A 1 124 ? -8.329 -5.991 2.238 1.00 67.25 124 CYS A N 1
ATOM 1058 C CA . CYS A 1 124 ? -7.969 -4.924 1.307 1.00 67.25 124 CYS A CA 1
ATOM 1059 C C . CYS A 1 124 ? -8.062 -5.424 -0.139 1.00 67.25 124 CYS A C 1
ATOM 1061 O O . CYS A 1 124 ? -7.447 -6.428 -0.502 1.00 67.25 124 CYS A O 1
ATOM 1063 N N . ASN A 1 125 ? -8.810 -4.707 -0.980 1.00 72.38 125 ASN A N 1
ATOM 1064 C CA . ASN A 1 125 ? -8.837 -4.955 -2.418 1.00 72.38 125 ASN A CA 1
ATOM 1065 C C . ASN A 1 125 ? -7.685 -4.205 -3.089 1.00 72.38 125 ASN A C 1
ATOM 1067 O O . ASN A 1 125 ? -7.801 -3.024 -3.421 1.00 72.38 125 ASN A O 1
ATOM 1071 N N . ILE A 1 126 ? -6.577 -4.907 -3.307 1.00 69.62 126 ILE A N 1
ATOM 1072 C CA . ILE A 1 126 ? -5.414 -4.359 -4.004 1.00 69.62 126 ILE A CA 1
ATOM 1073 C C . ILE A 1 126 ? -5.665 -4.453 -5.510 1.00 69.62 126 ILE A C 1
ATOM 1075 O O . ILE A 1 126 ? -5.812 -5.541 -6.065 1.00 69.62 126 ILE A O 1
ATOM 1079 N N . ARG A 1 127 ? -5.712 -3.303 -6.187 1.00 73.06 127 ARG A N 1
ATOM 1080 C CA . ARG A 1 127 ? -5.709 -3.249 -7.655 1.00 73.06 127 ARG A CA 1
ATOM 1081 C C . ARG A 1 127 ? -4.266 -3.210 -8.166 1.00 73.06 127 ARG A C 1
ATOM 1083 O O . ARG A 1 127 ? -3.421 -2.623 -7.491 1.00 73.06 127 ARG A O 1
ATOM 1090 N N . PRO A 1 128 ? -3.974 -3.790 -9.345 1.00 68.75 128 PRO A N 1
ATOM 1091 C CA . PRO A 1 128 ? -2.650 -3.690 -9.942 1.00 68.75 128 PRO A CA 1
ATOM 1092 C C . PRO A 1 128 ? -2.231 -2.228 -10.083 1.00 68.75 128 PRO A C 1
ATOM 1094 O O . PRO A 1 128 ? -3.008 -1.405 -10.577 1.00 68.75 128 PRO A O 1
ATOM 1097 N N . LEU A 1 129 ? -1.000 -1.916 -9.677 1.00 66.81 129 LEU A N 1
ATOM 1098 C CA . LEU A 1 129 ? -0.388 -0.637 -10.005 1.00 66.81 129 LEU A CA 1
ATOM 1099 C C . LEU A 1 129 ? -0.147 -0.625 -11.514 1.00 66.81 129 LEU A C 1
ATOM 1101 O O . LEU A 1 129 ? 0.767 -1.279 -12.018 1.00 66.81 129 LEU A O 1
ATOM 1105 N N . VAL A 1 130 ? -1.007 0.074 -12.249 1.00 65.62 130 VAL A N 1
ATOM 1106 C CA . VAL A 1 130 ? -0.840 0.203 -13.692 1.00 65.62 130 VAL A CA 1
ATOM 1107 C C . VAL A 1 130 ? 0.159 1.327 -13.939 1.00 65.62 130 VAL A C 1
ATOM 1109 O O . VAL A 1 130 ? -0.189 2.503 -13.868 1.00 65.62 130 VAL A O 1
ATOM 1112 N N . ILE A 1 131 ? 1.411 0.965 -14.220 1.00 62.88 131 ILE A N 1
ATOM 1113 C CA . ILE A 1 131 ? 2.429 1.904 -14.708 1.00 62.88 131 ILE A CA 1
ATOM 1114 C C . ILE A 1 131 ? 2.108 2.177 -16.187 1.00 62.88 131 ILE A C 1
ATOM 1116 O O . ILE A 1 131 ? 2.741 1.649 -17.102 1.00 62.88 131 ILE A O 1
ATOM 1120 N N . VAL A 1 132 ? 1.025 2.922 -16.427 1.00 55.91 132 VAL A N 1
ATOM 1121 C CA . VAL A 1 132 ? 0.638 3.389 -17.761 1.00 55.91 132 VAL A CA 1
ATOM 1122 C C . VAL A 1 132 ? 1.488 4.604 -18.069 1.00 55.91 132 VAL A C 1
ATOM 1124 O O . VAL A 1 132 ? 1.070 5.717 -17.809 1.00 55.91 132 VAL A O 1
ATOM 1127 N N . GLU A 1 133 ? 2.687 4.385 -18.592 1.00 49.97 133 GLU A N 1
ATOM 1128 C CA . GLU A 1 133 ? 3.309 5.300 -19.547 1.00 49.97 133 GLU A CA 1
ATOM 1129 C C . GLU A 1 133 ? 4.545 4.614 -20.140 1.00 49.97 133 GLU A C 1
ATOM 1131 O O . GLU A 1 133 ? 5.633 4.598 -19.572 1.00 49.97 133 GLU A O 1
ATOM 1136 N N . ASN A 1 134 ? 4.351 4.044 -21.333 1.00 50.41 134 ASN A N 1
ATOM 1137 C CA . ASN A 1 134 ? 5.400 3.556 -22.226 1.00 50.41 134 ASN A CA 1
ATOM 1138 C C . ASN A 1 134 ? 6.166 2.319 -21.726 1.00 50.41 134 ASN A C 1
ATOM 1140 O O . ASN A 1 134 ? 7.332 2.414 -21.337 1.00 50.41 134 ASN A O 1
ATOM 1144 N N . LEU A 1 135 ? 5.581 1.123 -21.898 1.00 47.88 135 LEU A N 1
ATOM 1145 C CA . LEU A 1 135 ? 6.399 -0.056 -22.206 1.00 47.88 135 LEU A CA 1
ATOM 1146 C C . LEU A 1 135 ? 7.230 0.311 -23.439 1.00 47.88 135 LEU A C 1
ATOM 1148 O O . LEU A 1 135 ? 6.730 0.292 -24.563 1.00 47.88 135 LEU A O 1
ATOM 1152 N N . ALA A 1 136 ? 8.462 0.767 -23.216 1.00 52.94 136 ALA A N 1
ATOM 1153 C CA . ALA A 1 136 ? 9.335 1.222 -24.276 1.00 52.94 136 ALA A CA 1
ATOM 1154 C C . ALA A 1 136 ? 9.548 0.039 -25.217 1.00 52.94 136 ALA A C 1
ATOM 1156 O O . ALA A 1 136 ? 10.259 -0.910 -24.893 1.00 52.94 136 ALA A O 1
ATOM 1157 N N . THR A 1 137 ? 8.890 0.066 -26.372 1.00 52.84 137 THR A N 1
ATOM 1158 C CA . THR A 1 137 ? 9.152 -0.910 -27.419 1.00 52.84 137 THR A CA 1
ATOM 1159 C C . THR A 1 137 ? 10.495 -0.520 -28.017 1.00 52.84 137 THR A C 1
ATOM 1161 O O . THR A 1 137 ? 10.576 0.379 -28.853 1.00 52.84 137 THR A O 1
ATOM 1164 N N . ILE A 1 138 ? 11.576 -1.122 -27.522 1.00 57.00 138 ILE A N 1
ATOM 1165 C CA . ILE A 1 138 ? 12.914 -0.861 -28.048 1.00 57.00 138 ILE A CA 1
ATOM 1166 C C . ILE A 1 138 ? 12.981 -1.504 -29.436 1.00 57.00 138 ILE A C 1
ATOM 1168 O O . ILE A 1 138 ? 13.030 -2.725 -29.564 1.00 57.00 138 ILE A O 1
ATOM 1172 N N . LYS A 1 139 ? 12.943 -0.678 -30.485 1.00 61.50 139 LYS A N 1
ATOM 1173 C CA . LYS A 1 139 ? 13.220 -1.098 -31.862 1.00 61.50 139 LYS A CA 1
ATOM 1174 C C . LYS A 1 139 ? 14.653 -0.711 -32.207 1.00 61.50 139 LYS A C 1
ATOM 1176 O O . LYS A 1 139 ? 14.997 0.468 -32.189 1.00 61.50 139 LYS A O 1
ATOM 1181 N N . PHE A 1 140 ? 15.481 -1.701 -32.518 1.00 63.66 140 PHE A N 1
ATOM 1182 C CA . PHE A 1 140 ? 16.840 -1.479 -32.997 1.00 63.66 140 PHE A CA 1
ATOM 1183 C C . PHE A 1 140 ? 16.802 -1.235 -34.505 1.00 63.66 140 PHE A C 1
ATOM 1185 O O . PHE A 1 140 ? 16.565 -2.160 -35.276 1.00 63.66 140 PHE A O 1
ATOM 1192 N N . ASN A 1 141 ? 17.027 0.009 -34.923 1.00 55.34 141 ASN A N 1
ATOM 1193 C CA . ASN A 1 141 ? 17.142 0.359 -36.335 1.00 55.34 141 ASN A CA 1
ATOM 1194 C C . ASN A 1 141 ? 18.615 0.617 -36.664 1.00 55.34 141 ASN A C 1
ATOM 1196 O O . ASN A 1 141 ? 19.276 1.404 -35.986 1.00 55.34 141 ASN A O 1
ATOM 1200 N N . LYS A 1 142 ? 19.129 -0.030 -37.714 1.00 52.50 142 LYS A N 1
ATOM 1201 C CA . LYS A 1 142 ? 20.446 0.291 -38.271 1.00 52.50 142 LYS A CA 1
ATOM 1202 C C . LYS A 1 142 ? 20.336 1.652 -38.960 1.00 52.50 142 LYS A C 1
ATOM 1204 O O . LYS A 1 142 ? 19.600 1.778 -39.933 1.00 52.50 142 LYS A O 1
ATOM 1209 N N . ILE A 1 143 ? 21.024 2.667 -38.441 1.00 52.66 143 ILE A N 1
ATOM 1210 C CA . ILE A 1 143 ? 21.121 3.964 -39.117 1.00 52.66 143 ILE A CA 1
ATOM 1211 C C . ILE A 1 143 ? 22.151 3.793 -40.235 1.00 52.66 143 ILE A C 1
ATOM 1213 O O . ILE A 1 143 ? 23.342 3.649 -39.961 1.00 52.66 143 ILE A O 1
ATOM 1217 N N . SER A 1 144 ? 21.689 3.749 -41.482 1.00 39.19 144 SER A N 1
ATOM 1218 C CA . SER A 1 144 ? 22.558 3.942 -42.643 1.00 39.19 144 SER A CA 1
ATOM 1219 C C . SER A 1 144 ? 22.874 5.435 -42.726 1.00 39.19 144 SER A C 1
ATOM 1221 O O . SER A 1 144 ? 21.952 6.245 -42.766 1.00 39.19 144 SER A O 1
ATOM 1223 N N . GLN A 1 145 ? 24.152 5.802 -42.664 1.00 41.88 145 GLN A N 1
ATOM 1224 C CA . GLN A 1 145 ? 24.592 7.139 -43.060 1.00 41.88 145 GLN A CA 1
ATOM 1225 C C . GLN A 1 145 ? 24.842 7.087 -44.570 1.00 41.88 145 GLN A C 1
ATOM 1227 O O . GLN A 1 145 ? 25.631 6.245 -45.003 1.00 41.88 145 GLN A O 1
ATOM 1232 N N . ASP A 1 146 ? 24.107 7.908 -45.324 1.00 41.56 146 ASP A N 1
ATOM 1233 C CA . ASP A 1 146 ? 24.316 8.148 -46.759 1.00 41.56 146 ASP A CA 1
ATOM 1234 C C . ASP A 1 146 ? 25.622 8.921 -47.011 1.00 41.56 146 ASP A C 1
ATOM 1236 O O . ASP A 1 146 ? 25.947 9.817 -46.192 1.00 41.56 146 ASP A O 1
#

Foldseek 3Di:
DVVVVVVVVVVVVVVVVVVVVVVVVVVVVVVVPDPPPDPVVVVVVVVVVVVVVVVVVVVVVVVVVLVVVLVVLVVVLVVVVVVLVVVVVVCVVVVPDDPVNVVVSVVVVVVSVVSVVCSVVDDDDDDDPPPPDDPDPDDDDDDDDD

Organism: NCBI:txid392030

pLDDT: mean 75.78, std 12.75, range [39.19, 93.62]